Protein AF-A0A9E3RJM8-F1 (afdb_monomer_lite)

Foldseek 3Di:
DPPLLVLLVVLVVLQVVLQQDAFFPPFDHVVNVDRRNVVLLCVLCCLVVPCVPPPCDPQDPVNVLSVLLSVLVVLSVVLSCDRNCPPVDPDPLPVCSLVSLVVSLVSLCVLVDDDPDDRRRGDPSSVSNSVSSNSSSVSSVVVSVVVVVVPPPPDDDPPDPPDDD

Radius of gyration: 19.95 Å; chains: 1; bounding box: 57×61×53 Å

Structure (mmCIF, N/CA/C/O backbone):
data_AF-A0A9E3RJM8-F1
#
_entry.id   AF-A0A9E3RJM8-F1
#
loop_
_atom_site.group_PDB
_atom_site.id
_atom_site.type_symbol
_atom_site.label_atom_id
_atom_site.label_alt_id
_atom_site.label_comp_id
_atom_site.label_asym_id
_atom_site.label_entity_id
_atom_site.label_seq_id
_atom_site.pdbx_PDB_ins_code
_atom_site.Cartn_x
_atom_site.Cartn_y
_atom_site.Cartn_z
_atom_site.occupancy
_atom_site.B_iso_or_equiv
_atom_site.auth_seq_id
_atom_site.auth_comp_id
_atom_site.auth_asym_id
_atom_site.auth_atom_id
_atom_site.pdbx_PDB_model_num
ATOM 1 N N . MET A 1 1 ? -18.378 -9.147 13.666 1.00 60.81 1 MET A N 1
ATOM 2 C CA . MET A 1 1 ? -17.112 -8.434 13.372 1.00 60.81 1 MET A CA 1
ATOM 3 C C . MET A 1 1 ? -17.361 -6.932 13.484 1.00 60.81 1 MET A C 1
ATOM 5 O O . MET A 1 1 ? -18.395 -6.486 13.002 1.00 60.81 1 MET A O 1
ATOM 9 N N . ASP A 1 2 ? -16.496 -6.157 14.150 1.00 78.38 2 ASP A N 1
ATOM 10 C CA . ASP A 1 2 ? -16.701 -4.703 14.306 1.00 78.38 2 ASP A CA 1
ATOM 11 C C . ASP A 1 2 ? -16.855 -4.008 12.942 1.00 78.38 2 ASP A C 1
ATOM 13 O O . ASP A 1 2 ? -16.098 -4.295 12.015 1.00 78.38 2 ASP A O 1
ATOM 17 N N . ARG A 1 3 ? -17.760 -3.022 12.832 1.00 81.56 3 ARG A N 1
ATOM 18 C CA . ARG A 1 3 ? -18.017 -2.262 11.583 1.00 81.56 3 ARG A CA 1
ATOM 19 C C . ARG A 1 3 ? -16.771 -1.586 10.965 1.00 81.56 3 ARG A C 1
ATOM 21 O O . ARG A 1 3 ? -16.822 -1.164 9.817 1.00 81.56 3 ARG A O 1
ATOM 28 N N . VAL A 1 4 ? -15.671 -1.453 11.715 1.00 78.38 4 VAL A N 1
ATOM 29 C CA . VAL A 1 4 ? -14.374 -0.916 11.239 1.00 78.38 4 VAL A CA 1
ATOM 30 C C . VAL A 1 4 ? -13.406 -2.020 10.804 1.00 78.38 4 VAL A C 1
ATOM 32 O O . VAL A 1 4 ? -12.607 -1.801 9.901 1.00 78.38 4 VAL A O 1
ATOM 35 N N . LYS A 1 5 ? -1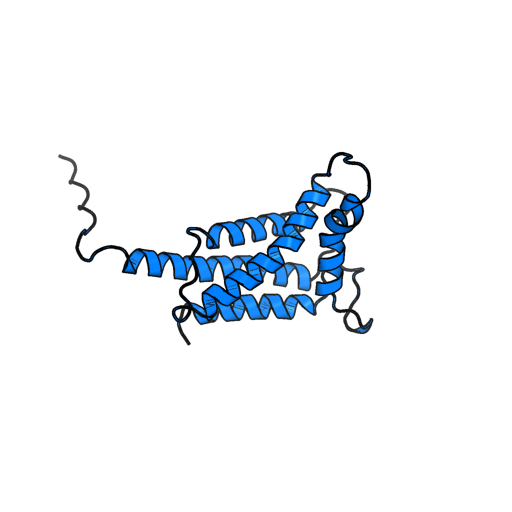3.517 -3.224 11.373 1.00 87.31 5 LYS A N 1
ATOM 36 C CA . LYS A 1 5 ? -12.675 -4.367 11.000 1.00 87.31 5 LYS A CA 1
ATOM 37 C C . LYS A 1 5 ? -13.060 -4.936 9.644 1.00 87.31 5 LYS A C 1
ATOM 39 O O . LYS A 1 5 ? -12.186 -5.376 8.918 1.00 87.31 5 LYS A O 1
ATOM 44 N N . LEU A 1 6 ? -14.343 -4.881 9.282 1.00 91.75 6 LEU A N 1
ATOM 45 C CA . LEU A 1 6 ? -14.813 -5.332 7.971 1.00 91.75 6 LEU A CA 1
ATOM 46 C C . LEU A 1 6 ? -14.142 -4.596 6.794 1.00 91.75 6 LEU A C 1
ATOM 48 O O . LEU A 1 6 ? -13.562 -5.279 5.956 1.00 91.75 6 LEU A O 1
ATOM 52 N N . PRO A 1 7 ? -14.133 -3.248 6.720 1.00 93.12 7 PRO A N 1
ATOM 53 C CA . PRO A 1 7 ? -13.442 -2.556 5.634 1.00 93.12 7 PRO A CA 1
ATOM 54 C C . PRO A 1 7 ? -11.918 -2.723 5.690 1.00 93.12 7 PRO A C 1
ATOM 56 O O . PRO A 1 7 ? -11.303 -2.815 4.637 1.00 93.12 7 PRO A O 1
ATOM 59 N N . ALA A 1 8 ? -11.306 -2.811 6.879 1.00 94.31 8 ALA A N 1
ATOM 60 C CA . ALA A 1 8 ? -9.869 -3.079 6.997 1.00 94.31 8 ALA A CA 1
ATOM 61 C C . ALA A 1 8 ? -9.501 -4.487 6.494 1.00 94.31 8 ALA A C 1
ATOM 63 O O . ALA A 1 8 ? -8.532 -4.648 5.761 1.00 94.31 8 ALA A O 1
ATOM 64 N N . ALA A 1 9 ? -10.303 -5.499 6.839 1.00 95.44 9 ALA A N 1
ATOM 65 C CA . ALA A 1 9 ? -10.130 -6.866 6.359 1.00 95.44 9 ALA A CA 1
ATOM 66 C C . ALA A 1 9 ? -10.361 -6.958 4.847 1.00 95.44 9 ALA A C 1
ATOM 68 O O . ALA A 1 9 ? -9.588 -7.611 4.158 1.00 95.44 9 ALA A O 1
ATOM 69 N N . GLY A 1 10 ? -11.376 -6.263 4.322 1.00 96.50 10 GLY A N 1
ATOM 70 C CA . GLY A 1 10 ? -11.610 -6.166 2.881 1.00 96.50 10 GLY A CA 1
ATOM 71 C C . GLY A 1 10 ? -10.449 -5.493 2.147 1.00 96.50 10 GLY A C 1
ATOM 72 O O . GLY A 1 10 ? -9.990 -6.010 1.136 1.00 96.50 10 GLY A O 1
ATOM 73 N N . ALA A 1 11 ? -9.919 -4.390 2.683 1.00 97.19 11 ALA A N 1
ATOM 74 C CA . ALA A 1 11 ? -8.738 -3.726 2.135 1.00 97.19 11 ALA A CA 1
ATOM 75 C C . ALA A 1 11 ? -7.515 -4.655 2.131 1.00 97.19 11 ALA A C 1
ATOM 77 O O . ALA A 1 11 ? -6.852 -4.780 1.107 1.00 97.19 11 ALA A O 1
ATOM 78 N N . LEU A 1 12 ? -7.256 -5.359 3.238 1.00 97.38 12 LEU A N 1
ATOM 79 C CA . LEU A 1 12 ? -6.169 -6.334 3.317 1.00 97.38 12 LEU A CA 1
ATOM 80 C C . LEU A 1 12 ? -6.372 -7.495 2.334 1.00 97.38 12 LEU A C 1
ATOM 82 O O . LEU A 1 12 ? -5.424 -7.903 1.679 1.00 97.38 12 LEU A O 1
ATOM 86 N N . ALA A 1 13 ? -7.592 -8.014 2.199 1.00 97.12 13 ALA A N 1
ATOM 87 C CA . ALA A 1 13 ? -7.888 -9.080 1.249 1.00 97.12 13 ALA A CA 1
ATOM 88 C C . ALA A 1 13 ? -7.625 -8.630 -0.193 1.00 97.12 13 ALA A C 1
ATOM 90 O O . ALA A 1 13 ? -6.972 -9.349 -0.940 1.00 97.12 13 ALA A O 1
ATOM 91 N N . LEU A 1 14 ? -8.060 -7.422 -0.567 1.00 97.25 14 LEU A N 1
ATOM 92 C CA . LEU A 1 14 ? -7.762 -6.847 -1.880 1.00 97.25 14 LEU A CA 1
ATOM 93 C C . LEU A 1 14 ? -6.262 -6.663 -2.098 1.00 97.25 14 LEU A C 1
ATOM 95 O O . LEU A 1 14 ? -5.769 -7.006 -3.168 1.00 97.25 14 LEU A O 1
ATOM 99 N N . PHE A 1 15 ? -5.543 -6.175 -1.083 1.00 97.00 15 PHE A N 1
ATOM 100 C CA . PHE A 1 15 ? -4.088 -6.077 -1.122 1.00 97.00 15 PHE A CA 1
ATOM 101 C C . PHE A 1 15 ? -3.462 -7.446 -1.394 1.00 97.00 15 PHE A C 1
ATOM 103 O O . PHE A 1 15 ? -2.700 -7.576 -2.339 1.00 97.00 15 PHE A O 1
ATOM 110 N N . LEU A 1 16 ? -3.825 -8.480 -0.631 1.00 96.50 16 LEU A N 1
ATOM 111 C CA . LEU A 1 16 ? -3.274 -9.826 -0.800 1.00 96.50 16 LEU A CA 1
ATOM 112 C C . LEU A 1 16 ? -3.622 -10.431 -2.162 1.00 96.50 16 LEU A C 1
ATOM 114 O O . LEU A 1 16 ? -2.743 -10.982 -2.808 1.00 96.50 16 LEU A O 1
ATOM 118 N N . VAL A 1 17 ? -4.867 -10.298 -2.630 1.00 96.62 17 VAL A N 1
ATOM 119 C CA . VAL A 1 17 ? -5.282 -10.784 -3.959 1.00 96.62 17 VAL A CA 1
ATOM 120 C C . VAL A 1 17 ? -4.489 -10.093 -5.065 1.00 96.62 17 VAL A C 1
ATOM 122 O O . VAL A 1 17 ? -4.077 -10.743 -6.022 1.00 96.62 17 VAL A O 1
ATOM 125 N N . ALA A 1 18 ? -4.224 -8.796 -4.926 1.00 95.81 18 ALA A N 1
ATOM 126 C CA . ALA A 1 18 ? -3.488 -8.039 -5.926 1.00 95.81 18 ALA A CA 1
ATOM 127 C C . ALA A 1 18 ? -2.063 -8.565 -6.165 1.00 95.81 18 ALA A C 1
ATOM 129 O O . ALA A 1 18 ? -1.568 -8.463 -7.282 1.00 95.81 18 ALA A O 1
ATOM 130 N N . TRP A 1 19 ? -1.431 -9.186 -5.162 1.00 94.38 19 TRP A N 1
ATOM 131 C CA . TRP A 1 19 ? -0.096 -9.784 -5.301 1.00 94.38 19 TRP A CA 1
ATOM 132 C C . TRP A 1 19 ? -0.049 -10.987 -6.248 1.00 94.38 19 TRP A C 1
ATOM 134 O O . TRP A 1 19 ? 1.023 -11.331 -6.744 1.00 94.38 19 TRP A O 1
ATOM 144 N N . PHE A 1 20 ? -1.196 -11.614 -6.498 1.00 94.25 20 PHE A N 1
ATOM 145 C CA . PHE A 1 20 ? -1.342 -12.769 -7.383 1.00 94.25 20 PHE A CA 1
ATOM 146 C C . PHE A 1 20 ? -1.737 -12.376 -8.810 1.00 94.25 20 PHE A C 1
ATOM 148 O O . PHE A 1 20 ? -1.764 -13.228 -9.695 1.00 94.25 20 PHE A O 1
ATOM 155 N N . LEU A 1 21 ? -2.065 -11.106 -9.046 1.00 92.56 21 LEU A N 1
ATOM 156 C CA . LEU A 1 21 ? -2.527 -10.621 -10.340 1.00 92.56 21 LEU A CA 1
ATOM 157 C C . LEU A 1 21 ? -1.400 -9.892 -11.082 1.00 92.56 21 LEU A C 1
ATOM 159 O O . LEU A 1 21 ? -0.589 -9.224 -10.439 1.00 92.56 21 LEU A O 1
ATOM 163 N N . PRO A 1 22 ? -1.371 -9.951 -12.426 1.00 90.12 22 PRO A N 1
ATOM 164 C CA . PRO A 1 22 ? -0.426 -9.174 -13.217 1.00 90.12 22 PRO A CA 1
ATOM 165 C C . PRO A 1 22 ? -0.527 -7.684 -12.886 1.00 90.12 22 PRO A C 1
ATOM 167 O O . PRO A 1 22 ? -1.630 -7.132 -12.774 1.00 90.12 22 PRO A O 1
ATOM 170 N N . VAL A 1 23 ? 0.631 -7.047 -12.723 1.00 89.00 23 VAL A N 1
ATOM 171 C CA . VAL A 1 23 ? 0.759 -5.622 -12.384 1.00 89.00 23 VAL A CA 1
ATOM 172 C C . VAL A 1 23 ? 1.007 -4.787 -13.639 1.00 89.00 23 VAL A C 1
ATOM 174 O O . VAL A 1 23 ? 0.436 -3.709 -13.771 1.00 89.00 23 VAL A O 1
ATOM 177 N N . GLU A 1 24 ? 1.773 -5.326 -14.584 1.00 87.12 24 GLU A N 1
ATOM 178 C CA . GLU A 1 24 ? 2.073 -4.746 -15.896 1.00 87.12 24 GLU A CA 1
ATOM 179 C C . GLU A 1 24 ? 1.842 -5.815 -16.976 1.00 87.12 24 GLU A C 1
ATOM 181 O O . GLU A 1 24 ? 1.786 -7.006 -16.664 1.00 87.12 24 GLU A O 1
ATOM 186 N N . ALA A 1 25 ? 1.656 -5.413 -18.232 1.00 83.69 25 ALA A N 1
ATOM 187 C CA . ALA A 1 25 ? 1.343 -6.334 -19.328 1.00 83.69 25 ALA A CA 1
ATOM 188 C C . ALA A 1 25 ? 2.437 -7.357 -19.618 1.00 83.69 25 ALA A C 1
ATOM 190 O O . ALA A 1 25 ? 2.126 -8.520 -19.854 1.00 83.69 25 ALA A O 1
ATOM 191 N N . ASP A 1 26 ? 3.691 -6.917 -19.539 1.00 79.75 26 ASP A N 1
ATOM 192 C CA . ASP A 1 26 ? 4.871 -7.749 -19.773 1.00 79.75 26 ASP A CA 1
ATOM 193 C C . ASP A 1 26 ? 5.441 -8.323 -18.461 1.00 79.75 26 ASP A C 1
ATOM 195 O O . ASP A 1 26 ? 6.542 -8.875 -18.435 1.00 79.75 26 ASP A O 1
ATOM 199 N N . ALA A 1 27 ? 4.719 -8.172 -17.342 1.00 78.19 27 ALA A N 1
ATOM 200 C CA . ALA A 1 27 ? 5.137 -8.728 -16.060 1.00 78.19 27 ALA A CA 1
ATOM 201 C C . ALA A 1 27 ? 4.978 -10.251 -16.036 1.00 78.19 27 ALA A C 1
ATOM 203 O O . ALA A 1 27 ? 4.094 -10.815 -16.684 1.00 78.19 27 ALA A O 1
ATOM 204 N N . SER A 1 28 ? 5.794 -10.908 -15.206 1.00 80.12 28 SER A N 1
ATOM 205 C CA . SER A 1 28 ? 5.621 -12.337 -14.962 1.00 80.12 28 SER A CA 1
ATOM 206 C C . SER A 1 28 ? 4.252 -12.622 -14.354 1.00 80.12 28 SER A C 1
ATOM 208 O O . SER A 1 28 ? 3.667 -11.824 -13.613 1.00 80.12 28 SER A O 1
ATOM 210 N N . THR A 1 29 ? 3.740 -13.792 -14.690 1.00 83.19 29 THR A N 1
ATOM 211 C CA . THR A 1 29 ? 2.457 -14.309 -14.244 1.00 83.19 29 THR A CA 1
ATOM 212 C C . THR A 1 29 ? 2.666 -15.483 -13.293 1.00 83.19 29 THR A C 1
ATOM 214 O O . THR A 1 29 ? 3.739 -16.082 -13.231 1.00 83.19 29 THR A O 1
ATOM 217 N N . LEU A 1 30 ? 1.607 -15.877 -12.580 1.00 79.69 30 LEU A N 1
ATOM 218 C CA . LEU A 1 30 ? 1.642 -17.090 -11.755 1.00 79.69 30 LEU A CA 1
ATOM 219 C C . LEU A 1 30 ? 1.971 -18.354 -12.560 1.00 79.69 30 LEU A C 1
ATOM 221 O O . LEU A 1 30 ? 2.585 -19.271 -12.018 1.00 79.69 30 LEU A O 1
ATOM 225 N N . SER A 1 31 ? 1.586 -18.406 -13.840 1.00 82.44 31 SER A N 1
ATOM 226 C CA . SER A 1 31 ? 1.932 -19.516 -14.737 1.00 82.44 31 SER A CA 1
ATOM 227 C C . SER A 1 31 ? 3.432 -19.638 -14.994 1.00 82.44 31 SER A C 1
ATOM 229 O O . SER A 1 31 ? 3.894 -20.736 -15.285 1.00 82.44 31 SER A O 1
ATOM 231 N N . ASP A 1 32 ? 4.195 -18.560 -14.805 1.00 83.81 32 ASP A N 1
ATOM 232 C CA . ASP A 1 32 ? 5.654 -18.556 -14.946 1.00 83.81 32 ASP A CA 1
ATOM 233 C C . ASP A 1 32 ? 6.364 -19.027 -13.661 1.00 83.81 32 ASP A C 1
ATOM 235 O O . ASP A 1 32 ? 7.590 -19.009 -13.574 1.00 83.81 32 ASP A O 1
ATOM 239 N N . GLY A 1 33 ? 5.606 -19.431 -12.631 1.00 85.88 33 GLY A N 1
ATOM 240 C CA . GLY A 1 33 ? 6.137 -19.847 -11.328 1.00 85.88 33 GLY A CA 1
ATOM 241 C C . GLY A 1 33 ? 6.605 -18.684 -10.447 1.00 85.88 33 GLY A C 1
ATOM 242 O O . GLY A 1 33 ? 7.230 -18.911 -9.410 1.00 85.88 33 GLY A O 1
ATOM 243 N N . VAL A 1 34 ? 6.299 -17.443 -10.833 1.00 87.62 34 VAL A N 1
ATOM 244 C CA . VAL A 1 34 ? 6.693 -16.223 -10.120 1.00 87.62 34 VAL A CA 1
ATOM 245 C C . VAL A 1 34 ? 5.457 -15.547 -9.528 1.00 87.62 34 VAL A C 1
ATOM 247 O O . VAL A 1 34 ? 4.393 -15.516 -10.139 1.00 87.62 34 VAL A O 1
ATOM 250 N N . LEU A 1 35 ? 5.584 -14.994 -8.318 1.00 90.25 35 LEU A N 1
ATOM 251 C CA . LEU A 1 35 ? 4.534 -14.181 -7.704 1.00 90.25 35 LEU A CA 1
ATOM 252 C C . LEU A 1 35 ? 4.618 -12.740 -8.256 1.00 90.25 35 LEU A C 1
ATOM 254 O O . LEU A 1 35 ? 5.586 -12.046 -7.927 1.00 90.25 35 LEU A O 1
ATOM 258 N N . PRO A 1 36 ? 3.631 -12.250 -9.035 1.00 90.75 36 PRO A N 1
ATOM 259 C CA . PRO A 1 36 ? 3.736 -10.954 -9.716 1.00 90.75 36 PRO A CA 1
ATOM 260 C C . PRO A 1 36 ? 3.989 -9.779 -8.761 1.00 90.75 36 PRO A C 1
ATOM 262 O O . PRO A 1 36 ? 4.847 -8.932 -9.011 1.00 90.75 36 PRO A O 1
ATOM 265 N N . GLY A 1 37 ? 3.302 -9.757 -7.613 1.00 88.62 37 GLY A N 1
ATOM 266 C CA . GLY A 1 37 ? 3.496 -8.727 -6.590 1.00 88.62 37 GLY A CA 1
ATOM 267 C C . GLY A 1 37 ? 4.903 -8.730 -5.983 1.00 88.62 37 GLY A C 1
ATOM 268 O O . GLY A 1 37 ? 5.442 -7.668 -5.680 1.00 88.62 37 GLY A O 1
ATOM 269 N N . TRP A 1 38 ? 5.532 -9.905 -5.861 1.00 90.81 38 TRP A N 1
ATOM 270 C CA . TRP A 1 38 ? 6.911 -10.008 -5.380 1.00 90.81 38 TRP A CA 1
ATOM 271 C C . TRP A 1 38 ? 7.896 -9.434 -6.392 1.00 90.81 38 TRP A C 1
ATOM 273 O O . TRP A 1 38 ? 8.765 -8.650 -6.016 1.00 90.81 38 TRP A O 1
ATOM 283 N N . GLN A 1 39 ? 7.733 -9.765 -7.676 1.00 90.00 39 GLN A N 1
ATOM 284 C CA . GLN A 1 39 ? 8.561 -9.191 -8.733 1.00 90.00 39 GLN A CA 1
ATOM 285 C C . GLN A 1 39 ? 8.429 -7.662 -8.760 1.00 90.00 39 GLN A C 1
ATOM 287 O O . GLN A 1 39 ? 9.441 -6.965 -8.748 1.00 90.00 39 GLN A O 1
ATOM 292 N N . ALA A 1 40 ? 7.199 -7.142 -8.717 1.00 87.56 40 ALA A N 1
ATOM 293 C CA . ALA A 1 40 ? 6.943 -5.704 -8.684 1.00 87.56 40 ALA A CA 1
ATOM 294 C C . ALA A 1 40 ? 7.593 -5.023 -7.464 1.00 87.56 40 ALA A C 1
ATOM 296 O O . ALA A 1 40 ? 8.187 -3.953 -7.598 1.00 87.56 40 ALA A O 1
ATOM 297 N N . LEU A 1 41 ? 7.550 -5.656 -6.283 1.00 89.69 41 LEU A N 1
ATOM 298 C CA . LEU A 1 41 ? 8.244 -5.153 -5.096 1.00 89.69 41 LEU A CA 1
ATOM 299 C C . LEU A 1 41 ? 9.766 -5.112 -5.298 1.00 89.69 41 LEU A C 1
ATOM 301 O O . LEU A 1 41 ? 10.387 -4.109 -4.953 1.00 89.69 41 LEU A O 1
ATOM 305 N N . MET A 1 42 ? 10.370 -6.170 -5.846 1.00 88.19 42 MET A N 1
ATOM 306 C CA . MET A 1 42 ? 11.816 -6.208 -6.099 1.00 88.19 42 MET A CA 1
ATOM 307 C C . MET A 1 42 ? 12.242 -5.136 -7.106 1.00 88.19 42 MET A C 1
ATOM 309 O O . MET A 1 42 ? 13.239 -4.456 -6.883 1.00 88.19 42 MET A O 1
ATOM 313 N N . VAL A 1 43 ? 11.456 -4.921 -8.165 1.00 86.00 43 VAL A N 1
ATOM 314 C CA . VAL A 1 43 ? 11.680 -3.829 -9.127 1.00 86.00 43 VAL A CA 1
ATOM 315 C C . VAL A 1 43 ? 11.613 -2.470 -8.426 1.00 86.00 43 VAL A C 1
ATOM 317 O O . VAL A 1 43 ? 12.511 -1.647 -8.593 1.00 86.00 43 VAL A O 1
ATOM 320 N N . ALA A 1 44 ? 10.601 -2.249 -7.584 1.00 86.38 44 ALA A N 1
ATOM 321 C CA . ALA A 1 44 ? 10.445 -1.003 -6.837 1.00 86.38 44 ALA A CA 1
ATOM 322 C C . ALA A 1 44 ? 11.559 -0.772 -5.793 1.00 86.38 44 ALA A C 1
ATOM 324 O O . ALA A 1 44 ? 11.910 0.373 -5.509 1.00 86.38 44 ALA A O 1
ATOM 325 N N . LEU A 1 45 ? 12.132 -1.844 -5.234 1.00 86.50 45 LEU A N 1
ATOM 326 C CA . LEU A 1 45 ? 13.291 -1.800 -4.332 1.00 86.50 45 LEU A CA 1
ATOM 327 C C . LEU A 1 45 ? 14.629 -1.655 -5.062 1.00 86.50 45 LEU A C 1
ATOM 329 O O . LEU A 1 45 ? 15.610 -1.256 -4.431 1.00 86.50 45 LEU A O 1
ATOM 333 N N . GLY A 1 46 ? 14.669 -1.941 -6.366 1.00 84.19 46 GLY A N 1
ATOM 334 C CA . GLY A 1 46 ? 15.856 -1.871 -7.217 1.00 84.19 46 GLY A CA 1
ATOM 335 C C . GLY A 1 46 ? 16.726 -0.644 -6.939 1.00 84.19 46 GLY A C 1
ATOM 336 O O . GLY A 1 46 ? 17.884 -0.830 -6.563 1.00 84.19 46 GLY A O 1
ATOM 337 N N . PRO A 1 47 ? 16.177 0.587 -6.964 1.00 81.06 47 PRO A N 1
ATOM 338 C CA . PRO A 1 47 ? 16.953 1.795 -6.704 1.00 81.06 47 PRO A CA 1
ATOM 339 C C . PRO A 1 47 ? 17.667 1.793 -5.352 1.00 81.06 47 PRO A C 1
ATOM 341 O O . PRO A 1 47 ? 18.833 2.161 -5.286 1.00 81.06 47 PRO A O 1
ATOM 344 N N . VAL A 1 48 ? 17.005 1.326 -4.290 1.00 78.06 48 VAL A N 1
ATOM 345 C CA . VAL A 1 48 ? 17.573 1.277 -2.932 1.00 78.06 48 VAL A CA 1
ATOM 346 C C . VAL A 1 48 ? 18.673 0.223 -2.840 1.00 78.06 48 VAL A C 1
ATOM 348 O O . VAL A 1 48 ? 19.709 0.455 -2.227 1.00 78.06 48 VAL A O 1
ATOM 351 N N . THR A 1 49 ? 18.454 -0.941 -3.449 1.00 76.94 49 THR A N 1
ATOM 352 C CA . THR A 1 49 ? 19.397 -2.067 -3.368 1.00 76.94 49 THR A CA 1
ATOM 353 C C . THR A 1 49 ? 20.610 -1.920 -4.287 1.00 76.94 49 THR A C 1
ATOM 355 O O . THR A 1 49 ? 21.676 -2.430 -3.959 1.00 76.94 49 THR A O 1
ATOM 358 N N . GLN A 1 50 ? 20.466 -1.217 -5.415 1.00 70.44 50 GLN A N 1
ATOM 359 C CA . GLN A 1 50 ? 21.505 -1.078 -6.439 1.00 70.44 50 GLN A CA 1
ATOM 360 C C . GLN A 1 50 ? 22.347 0.197 -6.264 1.00 70.44 50 GLN A C 1
ATOM 362 O O . GLN A 1 50 ? 23.553 0.142 -6.483 1.00 70.44 50 GLN A O 1
ATOM 367 N N . HIS A 1 51 ? 21.765 1.314 -5.801 1.00 59.31 51 HIS A N 1
ATOM 368 C CA . HIS A 1 51 ? 22.507 2.569 -5.576 1.00 59.31 51 HIS A CA 1
ATOM 369 C C . HIS A 1 51 ? 23.201 2.645 -4.211 1.00 59.31 51 HIS A C 1
ATOM 371 O O . HIS A 1 51 ? 24.016 3.531 -3.993 1.00 59.31 51 HIS A O 1
ATOM 377 N N . ALA A 1 52 ? 22.949 1.708 -3.290 1.00 52.94 52 ALA A N 1
ATOM 378 C CA . ALA A 1 52 ? 23.672 1.659 -2.014 1.00 52.94 52 ALA A CA 1
ATOM 379 C C . ALA A 1 52 ? 25.186 1.376 -2.170 1.00 52.94 52 ALA A C 1
ATOM 381 O O . ALA A 1 52 ? 25.925 1.490 -1.194 1.00 52.94 52 ALA A O 1
ATOM 382 N N . PHE A 1 53 ? 25.644 1.014 -3.376 1.00 49.97 53 PHE A N 1
ATOM 383 C CA . PHE A 1 53 ? 27.022 0.598 -3.660 1.00 49.97 53 PHE A CA 1
ATOM 384 C C . PHE A 1 53 ? 27.711 1.377 -4.791 1.00 49.97 53 PHE A C 1
ATOM 386 O O . PHE A 1 53 ? 28.891 1.142 -5.040 1.00 49.97 53 PHE A O 1
ATOM 393 N N . ALA A 1 54 ? 27.010 2.294 -5.460 1.00 49.53 54 ALA A N 1
ATOM 394 C CA . ALA A 1 54 ? 27.570 3.156 -6.497 1.00 49.53 54 ALA A CA 1
ATOM 395 C C . ALA A 1 54 ? 27.504 4.611 -6.019 1.00 49.53 54 ALA A C 1
ATOM 397 O O . ALA A 1 54 ? 26.617 4.964 -5.247 1.00 49.53 54 ALA A O 1
ATOM 398 N N . GLU A 1 55 ? 28.492 5.412 -6.406 1.00 54.31 55 GLU A N 1
ATOM 399 C CA . GLU A 1 55 ? 28.702 6.800 -5.985 1.00 54.31 55 GLU A CA 1
ATOM 400 C C . GLU A 1 55 ? 27.398 7.624 -5.979 1.00 54.31 55 GLU A C 1
ATOM 402 O O . GLU A 1 55 ? 26.502 7.359 -6.774 1.00 54.31 55 GLU A O 1
ATOM 407 N N . LEU A 1 56 ? 27.290 8.591 -5.053 1.00 55.62 56 LEU A N 1
ATOM 408 C CA . LEU A 1 56 ? 26.132 9.461 -4.748 1.00 55.62 56 LEU A CA 1
ATOM 409 C C . LEU A 1 56 ? 25.691 10.377 -5.918 1.00 55.62 56 LEU A C 1
ATOM 411 O O . LEU A 1 56 ? 25.413 11.562 -5.725 1.00 55.62 56 LEU A O 1
ATOM 415 N N . ASP A 1 57 ? 25.620 9.848 -7.133 1.00 58.31 57 ASP A N 1
ATOM 416 C CA . ASP A 1 57 ? 24.953 10.484 -8.251 1.00 58.31 57 ASP A CA 1
ATOM 417 C C . ASP A 1 57 ? 23.472 10.692 -7.910 1.00 58.31 57 ASP A C 1
ATOM 419 O O . ASP A 1 57 ? 22.824 9.912 -7.207 1.00 58.31 57 ASP A O 1
ATOM 423 N N . LEU A 1 58 ? 22.961 11.839 -8.346 1.00 66.00 58 LEU A N 1
ATOM 424 C CA . LEU A 1 58 ? 21.670 12.393 -7.951 1.00 66.00 58 LEU A CA 1
ATOM 425 C C . LEU A 1 58 ? 20.528 11.387 -8.180 1.00 66.00 58 LEU A C 1
ATOM 427 O O . LEU A 1 58 ? 20.167 11.113 -9.323 1.00 66.00 58 LEU A O 1
ATOM 431 N N . ILE A 1 59 ? 19.910 10.908 -7.090 1.00 73.00 59 ILE A N 1
ATOM 432 C CA . ILE A 1 59 ? 18.698 10.070 -7.128 1.00 73.00 59 ILE A CA 1
ATOM 433 C C . ILE A 1 59 ? 17.645 10.760 -7.998 1.00 73.00 59 ILE A C 1
ATOM 435 O O . ILE A 1 59 ? 17.211 11.881 -7.709 1.00 73.00 59 ILE A O 1
ATOM 439 N N . THR A 1 60 ? 17.193 10.084 -9.050 1.00 83.56 60 THR A N 1
ATOM 440 C CA . THR A 1 60 ? 16.153 10.630 -9.918 1.00 83.56 60 THR A CA 1
ATOM 441 C C . THR A 1 60 ? 14.796 10.635 -9.209 1.00 83.56 60 THR A C 1
ATOM 443 O O . THR A 1 60 ? 14.499 9.802 -8.349 1.00 83.56 60 THR A O 1
ATOM 446 N N . ILE A 1 61 ? 13.896 11.542 -9.610 1.00 82.50 61 ILE A N 1
ATOM 447 C CA . ILE A 1 61 ? 12.520 11.581 -9.074 1.00 82.50 61 ILE A CA 1
ATOM 448 C C . ILE A 1 61 ? 11.829 10.219 -9.255 1.00 82.50 61 ILE A C 1
ATOM 450 O O . ILE A 1 61 ? 11.111 9.766 -8.368 1.00 82.50 61 ILE A O 1
ATOM 454 N N . ARG A 1 62 ? 12.071 9.530 -10.377 1.00 82.88 62 ARG A N 1
ATOM 455 C CA . ARG A 1 62 ? 11.495 8.208 -10.658 1.00 82.88 62 ARG A CA 1
ATOM 456 C C . ARG A 1 62 ? 11.925 7.168 -9.620 1.00 82.88 62 ARG A C 1
ATOM 458 O O . ARG A 1 62 ? 11.087 6.414 -9.136 1.00 82.88 62 ARG A O 1
ATOM 465 N N . GLU A 1 63 ? 13.204 7.142 -9.266 1.00 83.50 63 GLU A N 1
ATOM 466 C CA . GLU A 1 63 ? 13.768 6.211 -8.283 1.00 83.50 63 GLU A CA 1
ATOM 467 C C . GLU A 1 63 ? 13.246 6.464 -6.877 1.00 83.50 63 GLU A C 1
ATOM 469 O O . GLU A 1 63 ? 12.860 5.519 -6.187 1.00 83.50 63 GLU A O 1
ATOM 474 N N . LEU A 1 64 ? 13.141 7.736 -6.488 1.00 85.38 64 LEU A N 1
ATOM 475 C CA . LEU A 1 64 ? 12.516 8.119 -5.228 1.00 85.38 64 LEU A CA 1
ATOM 476 C C . LEU A 1 64 ? 11.069 7.611 -5.154 1.00 85.38 64 LEU A C 1
ATOM 478 O O . LEU A 1 64 ? 10.663 7.021 -4.154 1.00 85.38 64 LEU A O 1
ATOM 482 N N . LEU A 1 65 ? 10.292 7.794 -6.224 1.00 86.69 65 LEU A N 1
ATOM 483 C CA . LEU A 1 65 ? 8.901 7.343 -6.285 1.00 86.69 65 LEU A CA 1
ATOM 484 C C . LEU A 1 65 ? 8.771 5.814 -6.245 1.00 86.69 65 LEU A C 1
ATOM 486 O O . LEU A 1 65 ? 7.850 5.302 -5.607 1.00 86.69 65 LEU A O 1
ATOM 490 N N . MET A 1 66 ? 9.694 5.081 -6.875 1.00 85.88 66 MET A N 1
ATOM 491 C CA . MET A 1 66 ? 9.756 3.617 -6.785 1.00 85.88 66 MET A CA 1
ATOM 492 C C . MET A 1 66 ? 10.073 3.155 -5.356 1.00 85.88 66 MET A C 1
ATOM 494 O O . MET A 1 66 ? 9.349 2.324 -4.809 1.00 85.88 66 MET A O 1
ATOM 498 N N . ALA A 1 67 ? 11.061 3.765 -4.697 1.00 87.25 67 ALA A N 1
ATOM 499 C CA . ALA A 1 67 ? 11.399 3.454 -3.309 1.00 87.25 67 ALA A CA 1
ATOM 500 C C . ALA A 1 67 ? 10.233 3.752 -2.346 1.00 87.25 67 ALA A C 1
ATOM 502 O O . ALA A 1 67 ? 9.913 2.944 -1.471 1.00 87.25 67 ALA A O 1
ATOM 503 N N . MET A 1 68 ? 9.543 4.884 -2.533 1.00 89.81 68 MET A N 1
ATOM 504 C CA . MET A 1 68 ? 8.342 5.224 -1.763 1.00 89.81 68 MET A CA 1
ATOM 505 C C . MET A 1 68 ? 7.197 4.229 -2.003 1.00 89.81 68 MET A C 1
ATOM 507 O O . MET A 1 68 ? 6.494 3.860 -1.059 1.00 89.81 68 MET A O 1
ATOM 511 N N . SER A 1 69 ? 7.022 3.764 -3.244 1.00 88.31 69 SER A N 1
ATOM 512 C CA . SER A 1 69 ? 6.059 2.714 -3.590 1.00 88.31 69 SER A CA 1
ATOM 513 C C . SER A 1 69 ? 6.387 1.398 -2.876 1.00 88.31 69 SER A C 1
ATOM 515 O O . SER A 1 69 ? 5.514 0.820 -2.223 1.00 88.31 69 SER A O 1
ATOM 517 N N . ALA A 1 70 ? 7.653 0.973 -2.862 1.00 90.25 70 ALA A N 1
ATOM 518 C CA . ALA A 1 70 ? 8.080 -0.206 -2.111 1.00 90.25 70 ALA A CA 1
ATOM 519 C C . ALA A 1 70 ? 7.782 -0.067 -0.607 1.00 90.25 70 ALA A C 1
ATOM 521 O O . ALA A 1 70 ? 7.140 -0.944 -0.018 1.00 90.25 70 ALA A O 1
ATOM 522 N N . LEU A 1 71 ? 8.161 1.070 -0.008 1.00 92.44 71 LEU A N 1
ATOM 523 C CA . LEU A 1 71 ? 7.930 1.375 1.407 1.00 92.44 71 LEU A CA 1
ATOM 524 C C . LEU A 1 71 ? 6.438 1.362 1.779 1.00 92.44 71 LEU A C 1
ATOM 526 O O . LEU A 1 71 ? 6.075 0.990 2.899 1.00 92.44 71 LEU A O 1
ATOM 530 N N . SER A 1 72 ? 5.553 1.706 0.839 1.00 93.81 72 SER A N 1
ATOM 531 C CA . SER A 1 72 ? 4.109 1.693 1.080 1.00 93.81 72 SER A CA 1
ATOM 532 C C . SER A 1 72 ? 3.577 0.309 1.483 1.00 93.81 72 SER A C 1
ATOM 534 O O . SER A 1 72 ? 2.663 0.231 2.304 1.00 93.81 72 SER A O 1
ATOM 536 N N . ASN A 1 73 ? 4.196 -0.790 1.033 1.00 94.31 73 ASN A N 1
ATOM 537 C CA . ASN A 1 73 ? 3.803 -2.148 1.434 1.00 94.31 73 ASN A CA 1
ATOM 538 C C . ASN A 1 73 ? 3.993 -2.390 2.940 1.00 94.31 73 ASN A C 1
ATOM 540 O O . ASN A 1 73 ? 3.120 -2.967 3.592 1.00 94.31 73 ASN A O 1
ATOM 544 N N . VAL A 1 74 ? 5.088 -1.886 3.520 1.00 92.94 74 VAL A N 1
ATOM 545 C CA . VAL A 1 74 ? 5.339 -1.959 4.971 1.00 92.94 74 VAL A CA 1
ATOM 546 C C . VAL A 1 74 ? 4.274 -1.169 5.727 1.00 92.94 74 VAL A C 1
ATOM 548 O O . VAL A 1 74 ? 3.736 -1.630 6.735 1.00 92.94 74 VAL A O 1
ATOM 551 N N . MET A 1 75 ? 3.912 0.003 5.206 1.00 93.31 75 MET A N 1
ATOM 552 C CA . MET A 1 75 ? 2.877 0.837 5.805 1.00 93.31 75 MET A CA 1
ATOM 553 C C . MET A 1 75 ? 1.490 0.185 5.748 1.00 93.31 75 MET A C 1
ATOM 555 O O . MET A 1 75 ? 0.739 0.282 6.720 1.00 93.31 75 MET A O 1
ATOM 559 N N . MET A 1 76 ? 1.157 -0.517 4.659 1.00 95.62 76 MET A N 1
ATOM 560 C CA . MET A 1 76 ? -0.063 -1.323 4.569 1.00 95.62 76 MET A CA 1
ATOM 561 C C . MET A 1 76 ? -0.082 -2.418 5.639 1.00 95.62 76 MET A C 1
ATOM 563 O O . MET A 1 76 ? -1.070 -2.543 6.363 1.00 95.62 76 MET A O 1
ATOM 567 N N . ALA A 1 77 ? 1.008 -3.177 5.784 1.00 94.19 77 ALA A N 1
ATOM 568 C CA . ALA A 1 77 ? 1.105 -4.239 6.784 1.00 94.19 77 ALA A CA 1
ATOM 569 C C . ALA A 1 77 ? 0.935 -3.692 8.212 1.00 94.19 77 ALA A C 1
ATOM 571 O O . ALA A 1 77 ? 0.118 -4.202 8.982 1.00 94.19 77 ALA A O 1
ATOM 572 N N . TYR A 1 78 ? 1.632 -2.600 8.540 1.00 92.44 78 TYR A N 1
ATOM 573 C CA . TYR A 1 78 ? 1.502 -1.925 9.831 1.00 92.44 78 TYR A CA 1
ATOM 574 C C . TYR A 1 78 ? 0.061 -1.453 10.094 1.00 92.44 78 TYR A C 1
ATOM 576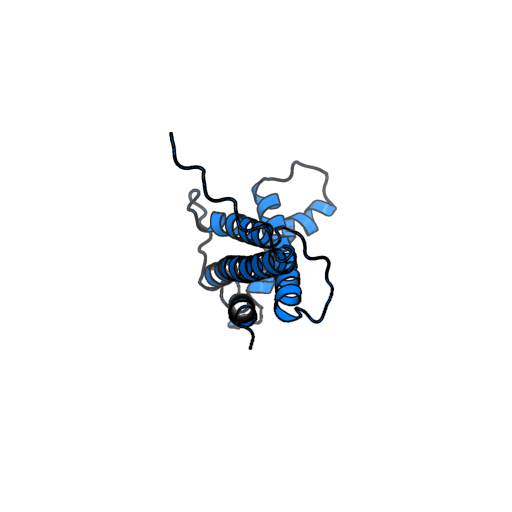 O O . TYR A 1 78 ? -0.501 -1.716 11.160 1.00 92.44 78 TYR A O 1
ATOM 584 N N . ALA A 1 79 ? -0.574 -0.811 9.109 1.00 92.12 79 ALA A N 1
ATOM 585 C CA . ALA A 1 79 ? -1.952 -0.345 9.220 1.00 92.12 79 ALA A CA 1
ATOM 586 C C . ALA A 1 79 ? -2.962 -1.491 9.380 1.00 92.12 79 ALA A C 1
ATOM 588 O O . ALA A 1 79 ? -3.895 -1.374 10.176 1.00 92.12 79 ALA A O 1
ATOM 589 N N . ALA A 1 80 ? -2.769 -2.599 8.662 1.00 92.88 80 ALA A N 1
ATOM 590 C CA . ALA A 1 80 ? -3.615 -3.780 8.761 1.00 92.88 80 ALA A CA 1
ATOM 591 C C . ALA A 1 80 ? -3.542 -4.405 10.160 1.00 92.88 80 ALA A C 1
ATOM 593 O O . ALA A 1 80 ? -4.583 -4.652 10.775 1.00 92.88 80 ALA A O 1
ATOM 594 N N . VAL A 1 81 ? -2.329 -4.595 10.696 1.00 91.25 81 VAL A N 1
ATOM 595 C CA . VAL A 1 81 ? -2.122 -5.103 12.062 1.00 91.25 81 VAL A CA 1
ATOM 596 C C . VAL A 1 81 ? -2.804 -4.188 13.073 1.00 91.25 81 VAL A C 1
ATOM 598 O O . VAL A 1 81 ? -3.592 -4.665 13.889 1.00 91.25 81 VAL A O 1
ATOM 601 N N . LEU A 1 82 ? -2.582 -2.875 12.979 1.00 88.81 82 LEU A N 1
ATOM 602 C CA . LEU A 1 82 ? -3.195 -1.899 13.877 1.00 88.81 82 LEU A CA 1
ATOM 603 C C . LEU A 1 82 ? -4.731 -1.960 13.828 1.00 88.81 82 LEU A C 1
ATOM 605 O O . LEU A 1 82 ? -5.382 -2.068 14.868 1.00 88.81 82 LEU A O 1
ATOM 609 N N . ALA A 1 83 ? -5.320 -1.919 12.630 1.00 89.25 83 ALA A N 1
ATOM 610 C CA . ALA A 1 83 ? -6.768 -1.864 12.449 1.00 89.25 83 ALA A CA 1
ATOM 611 C C . ALA A 1 83 ? -7.479 -3.162 12.874 1.00 89.25 83 ALA A C 1
ATOM 613 O O . ALA A 1 83 ? -8.594 -3.113 13.405 1.00 89.25 83 ALA A O 1
ATOM 614 N N . LEU A 1 84 ? -6.849 -4.322 12.656 1.00 89.50 84 LEU A N 1
ATOM 615 C CA . LEU A 1 84 ? -7.431 -5.630 12.965 1.00 89.50 84 LEU A CA 1
ATOM 616 C C . LEU A 1 84 ? -7.194 -6.061 14.418 1.00 89.50 84 LEU A C 1
ATOM 618 O O . LEU A 1 84 ? -8.106 -6.615 15.039 1.00 89.50 84 LEU A O 1
ATOM 622 N N . ALA A 1 85 ? -6.019 -5.770 14.984 1.00 86.75 85 ALA A N 1
ATOM 623 C CA . ALA A 1 85 ? -5.691 -6.097 16.373 1.00 86.75 85 ALA A CA 1
ATOM 624 C C . ALA A 1 85 ? -6.346 -5.142 17.388 1.00 86.75 85 ALA A C 1
ATOM 626 O O . ALA A 1 85 ? -6.379 -5.431 18.587 1.00 86.75 85 ALA A O 1
ATOM 627 N N . TRP A 1 86 ? -6.916 -4.021 16.940 1.00 77.50 86 TRP A N 1
ATOM 628 C CA . TRP A 1 86 ? -7.606 -3.077 17.815 1.00 77.50 86 TRP A CA 1
ATOM 629 C C . TRP A 1 86 ? -8.841 -3.688 18.520 1.00 77.50 86 TRP A C 1
ATOM 631 O O . TRP A 1 86 ? -9.627 -4.413 17.892 1.00 77.50 86 TRP A O 1
ATOM 641 N N . PRO A 1 87 ? -9.105 -3.372 19.807 1.00 75.25 87 PRO A N 1
ATOM 642 C CA . PRO A 1 87 ? -8.321 -2.540 20.734 1.00 75.25 87 PRO A CA 1
ATOM 643 C C . PRO A 1 87 ? -7.308 -3.334 21.573 1.00 75.25 87 PRO A C 1
ATOM 645 O O . PRO A 1 87 ? -6.772 -2.803 22.539 1.00 75.25 87 PRO A O 1
ATOM 648 N N . ARG A 1 88 ? -7.086 -4.619 21.271 1.00 75.00 88 ARG A N 1
ATOM 649 C CA . ARG A 1 88 ? -6.334 -5.530 22.147 1.00 75.00 88 ARG A CA 1
ATOM 650 C C . ARG A 1 88 ? -4.881 -5.098 22.348 1.00 75.00 88 ARG A C 1
ATOM 652 O O . ARG A 1 88 ? -4.315 -5.377 23.395 1.00 75.00 88 ARG A O 1
ATOM 659 N N . TRP A 1 89 ? -4.291 -4.437 21.356 1.00 69.38 89 TRP A N 1
ATOM 660 C CA . TRP A 1 89 ? -2.896 -4.012 21.385 1.00 69.38 89 TRP A CA 1
ATOM 661 C C . TRP A 1 89 ? -2.825 -2.488 21.505 1.00 69.38 89 TRP A C 1
ATOM 663 O O . TRP A 1 89 ? -3.356 -1.766 20.659 1.00 69.38 89 TRP A O 1
ATOM 673 N N . ARG A 1 90 ? -2.159 -1.997 22.560 1.00 62.62 90 ARG A N 1
ATOM 674 C CA . ARG A 1 90 ? -1.888 -0.567 22.791 1.00 62.62 90 ARG A CA 1
ATOM 675 C C . ARG A 1 90 ? -0.717 -0.119 21.918 1.00 62.62 90 ARG A C 1
ATOM 677 O O . ARG A 1 90 ? 0.351 0.219 22.418 1.00 62.62 90 ARG A O 1
ATOM 684 N N . PHE A 1 91 ? -0.895 -0.161 20.606 1.00 64.06 91 PHE A N 1
ATOM 685 C CA . PHE A 1 91 ? 0.056 0.478 19.709 1.00 64.06 91 PHE A CA 1
ATOM 686 C C . PHE A 1 91 ? -0.009 1.995 19.890 1.00 64.06 91 PHE A C 1
ATOM 688 O O . PHE A 1 91 ? -1.085 2.555 20.124 1.00 64.06 91 PHE A O 1
ATOM 695 N N . TRP A 1 92 ? 1.137 2.664 19.747 1.00 64.19 92 TRP A N 1
ATOM 696 C CA . TRP A 1 92 ? 1.159 4.103 19.513 1.00 64.19 92 TRP A CA 1
ATOM 697 C C . TRP A 1 92 ? 0.405 4.368 18.224 1.00 64.19 92 TRP A C 1
ATOM 699 O O . TRP A 1 92 ? 0.890 4.063 17.140 1.00 64.19 92 TRP A O 1
ATOM 709 N N . HIS A 1 93 ? -0.817 4.869 18.359 1.00 65.06 93 HIS A N 1
ATOM 710 C CA . HIS A 1 93 ? -1.632 5.230 17.220 1.00 65.06 93 HIS A CA 1
ATOM 711 C C . HIS A 1 93 ? -1.028 6.516 16.659 1.00 65.06 93 HIS A C 1
ATOM 713 O O . HIS A 1 93 ? -1.145 7.557 17.315 1.00 65.06 93 HIS A O 1
ATOM 719 N N . PRO A 1 94 ? -0.374 6.496 15.483 1.00 62.34 94 PRO A N 1
ATOM 720 C CA . PRO A 1 94 ? 0.096 7.738 14.911 1.00 62.34 94 PRO A CA 1
ATOM 721 C C . PRO A 1 94 ? -1.161 8.546 14.614 1.00 62.34 94 PRO A C 1
ATOM 723 O O . PRO A 1 94 ? -2.040 8.097 13.866 1.00 62.34 94 PRO A O 1
ATOM 726 N N . HIS A 1 95 ? -1.289 9.723 15.225 1.00 66.75 95 HIS A N 1
ATOM 727 C CA . HIS A 1 95 ? -2.264 10.681 14.738 1.00 66.75 95 HIS A CA 1
ATOM 728 C C . HIS A 1 95 ? -1.958 10.877 13.256 1.00 66.75 95 HIS A C 1
ATOM 730 O O . HIS A 1 95 ? -0.849 11.281 12.921 1.00 66.75 95 HIS A O 1
ATOM 736 N N . ARG A 1 96 ? -2.949 10.618 12.388 1.00 85.38 96 ARG A N 1
ATOM 737 C CA . ARG A 1 96 ? -2.873 10.815 10.930 1.00 85.38 96 ARG A CA 1
ATOM 738 C C . ARG A 1 96 ? -2.263 9.645 10.143 1.00 85.38 96 ARG A C 1
ATOM 740 O O . ARG A 1 96 ? -1.847 9.864 9.009 1.00 85.38 96 ARG A O 1
ATOM 747 N N . LEU A 1 97 ? -2.254 8.407 10.644 1.00 90.25 97 LEU A N 1
ATOM 748 C CA . LEU A 1 97 ? -1.890 7.240 9.816 1.00 90.25 97 LEU A CA 1
ATOM 749 C C . LEU A 1 97 ? -2.764 7.143 8.552 1.00 90.25 97 LEU A C 1
ATOM 751 O O . LEU A 1 97 ? -2.269 6.814 7.476 1.00 90.25 97 LEU A O 1
ATOM 755 N N . SER A 1 98 ? -4.044 7.511 8.657 1.00 93.94 98 SER A N 1
ATOM 756 C CA . SER A 1 98 ? -4.940 7.600 7.496 1.00 93.94 98 SER A CA 1
ATOM 757 C C . SER A 1 98 ? -4.420 8.533 6.393 1.00 93.94 98 SER A C 1
ATOM 759 O O . SER A 1 98 ? -4.569 8.223 5.213 1.00 93.94 98 SER A O 1
ATOM 761 N N . TRP A 1 99 ? -3.769 9.641 6.759 1.00 94.94 99 TRP A N 1
ATOM 762 C CA . TRP A 1 99 ? -3.160 10.568 5.803 1.00 94.94 99 TRP A CA 1
ATOM 763 C C . TRP A 1 99 ? -1.926 9.983 5.134 1.00 94.94 99 TRP A C 1
ATOM 765 O O . TRP A 1 99 ? -1.750 10.188 3.940 1.00 94.94 99 TRP A O 1
ATOM 775 N N . HIS A 1 100 ? -1.107 9.224 5.864 1.00 94.19 100 HIS A N 1
ATOM 776 C CA . HIS A 1 100 ? 0.061 8.568 5.280 1.00 94.19 100 HIS A CA 1
ATOM 777 C C . HIS A 1 100 ? -0.369 7.502 4.266 1.00 94.19 100 HIS A C 1
ATOM 779 O O . HIS A 1 100 ? 0.145 7.471 3.154 1.00 94.19 100 HIS A O 1
ATOM 785 N N . LEU A 1 101 ? -1.387 6.696 4.591 1.00 95.31 101 LEU A N 1
ATOM 786 C CA . LEU A 1 101 ? -1.990 5.750 3.643 1.00 95.31 101 LEU A CA 1
ATOM 787 C C . LEU A 1 101 ? -2.599 6.455 2.425 1.00 95.31 101 LEU A C 1
ATOM 789 O O . LEU A 1 101 ? -2.432 5.983 1.305 1.00 95.31 101 LEU A O 1
ATOM 793 N N . GLY A 1 102 ? -3.259 7.598 2.631 1.00 96.44 102 GLY A N 1
ATOM 794 C CA . GLY A 1 102 ? -3.742 8.444 1.540 1.00 96.44 102 GLY A CA 1
ATOM 795 C C . GLY A 1 102 ? -2.605 8.976 0.662 1.00 96.44 102 GLY A C 1
ATOM 796 O O . GLY A 1 102 ? -2.707 8.933 -0.558 1.00 96.44 102 GLY A O 1
ATOM 797 N N . ALA A 1 103 ? -1.496 9.414 1.260 1.00 94.88 103 ALA A N 1
ATOM 798 C CA . ALA A 1 103 ? -0.316 9.864 0.530 1.00 94.88 103 ALA A CA 1
ATOM 799 C C . ALA A 1 103 ? 0.334 8.721 -0.262 1.00 94.88 103 ALA A C 1
ATOM 801 O O . ALA A 1 103 ? 0.648 8.911 -1.431 1.00 94.88 103 ALA A O 1
ATOM 802 N N . ALA A 1 104 ? 0.462 7.523 0.320 1.00 94.88 104 ALA A N 1
ATOM 803 C CA . ALA A 1 104 ? 0.914 6.339 -0.410 1.00 94.88 104 ALA A CA 1
ATOM 804 C C . ALA A 1 104 ? -0.011 6.006 -1.583 1.00 94.88 104 ALA A C 1
ATOM 806 O O . ALA A 1 104 ? 0.469 5.757 -2.683 1.00 94.88 104 ALA A O 1
ATOM 807 N N . PHE A 1 105 ? -1.331 6.064 -1.383 1.00 96.31 105 PHE A N 1
ATOM 808 C CA . PHE A 1 105 ? -2.276 5.911 -2.484 1.00 96.31 105 PHE A CA 1
ATOM 809 C C . PHE A 1 105 ? -2.015 6.931 -3.598 1.00 96.31 105 PHE A C 1
ATOM 811 O O . PHE A 1 105 ? -1.965 6.532 -4.750 1.00 96.31 105 PHE A O 1
ATOM 818 N N . LEU A 1 106 ? -1.799 8.212 -3.285 1.00 95.19 106 LEU A N 1
ATOM 819 C CA . LEU A 1 106 ? -1.528 9.244 -4.296 1.00 95.19 106 LEU A CA 1
ATOM 820 C C . LEU A 1 106 ? -0.185 9.042 -5.012 1.00 95.19 106 LEU A C 1
ATOM 822 O O . LEU A 1 106 ? -0.117 9.174 -6.234 1.00 95.19 106 LEU A O 1
ATOM 826 N N . VAL A 1 107 ? 0.865 8.683 -4.268 1.00 92.75 107 VAL A N 1
ATOM 827 C CA . VAL A 1 107 ? 2.186 8.337 -4.818 1.00 92.75 107 VA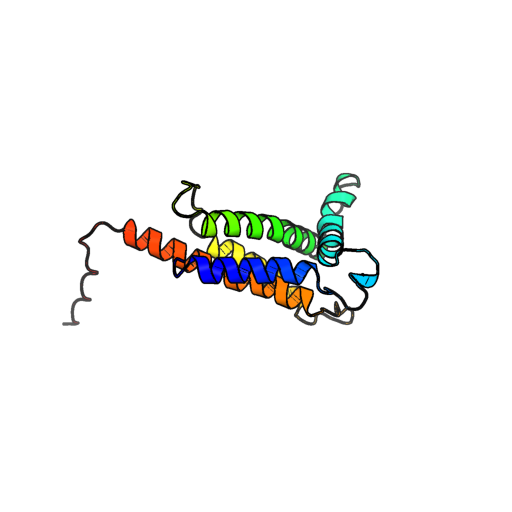L A CA 1
ATOM 828 C C . VAL A 1 107 ? 2.077 7.181 -5.807 1.00 92.75 107 VAL A C 1
ATOM 830 O O . VAL A 1 107 ? 2.773 7.188 -6.818 1.00 92.75 107 VAL A O 1
ATOM 833 N N . ASN A 1 108 ? 1.186 6.225 -5.551 1.00 92.06 108 ASN A N 1
ATOM 834 C CA . ASN A 1 108 ? 0.934 5.104 -6.448 1.00 92.06 108 ASN A CA 1
ATOM 835 C C . ASN A 1 108 ? -0.010 5.489 -7.602 1.00 92.06 108 ASN A C 1
ATOM 837 O O . ASN A 1 108 ? 0.280 5.260 -8.769 1.00 92.06 108 ASN A O 1
ATOM 841 N N . ALA A 1 109 ? -1.097 6.201 -7.328 1.00 92.75 109 ALA A N 1
ATOM 842 C CA . ALA A 1 109 ? -2.059 6.621 -8.342 1.00 92.75 109 ALA A CA 1
ATOM 843 C C . ALA A 1 109 ? -1.432 7.473 -9.457 1.00 92.75 109 ALA A C 1
ATOM 845 O O . ALA A 1 109 ? -1.925 7.456 -10.582 1.00 92.75 109 ALA A O 1
ATOM 846 N N . GLN A 1 110 ? -0.324 8.173 -9.192 1.00 89.69 110 GLN A N 1
ATOM 847 C CA . GLN A 1 110 ? 0.367 8.938 -10.231 1.00 89.69 110 GLN A CA 1
ATOM 848 C C . GLN A 1 110 ? 0.811 8.079 -11.427 1.00 89.69 110 GLN A C 1
ATOM 850 O O . GLN A 1 110 ? 0.894 8.605 -12.533 1.00 89.69 110 GLN A O 1
ATOM 855 N N . TRP A 1 111 ? 1.116 6.791 -11.214 1.00 86.69 111 TRP A N 1
ATOM 856 C CA . TRP A 1 111 ? 1.566 5.889 -12.278 1.00 86.69 111 TRP A CA 1
ATOM 857 C C . TRP A 1 111 ? 0.429 5.536 -13.241 1.00 86.69 111 TRP A C 1
ATOM 859 O O . TRP A 1 111 ? 0.684 5.138 -14.370 1.00 86.69 111 TRP A O 1
ATOM 869 N N . MET A 1 112 ? -0.824 5.737 -12.820 1.00 88.56 112 MET A N 1
ATOM 870 C CA . MET A 1 112 ? -2.009 5.581 -13.667 1.00 88.56 112 MET A CA 1
ATOM 871 C C . MET A 1 112 ? -2.180 6.745 -14.645 1.00 88.56 112 MET A C 1
ATOM 873 O O . MET A 1 112 ? -2.978 6.643 -15.576 1.00 88.56 112 MET A O 1
ATOM 877 N N . TRP A 1 113 ? -1.489 7.869 -14.418 1.00 84.62 113 TRP A N 1
ATOM 878 C CA . TRP A 1 113 ? -1.606 9.031 -15.282 1.00 84.62 113 TRP A CA 1
ATOM 879 C C . TRP A 1 113 ? -0.632 8.931 -16.464 1.00 84.62 113 TRP A C 1
ATOM 881 O O . TRP A 1 113 ? 0.578 8.823 -16.246 1.00 84.62 113 TRP A O 1
ATOM 891 N N . PRO A 1 114 ? -1.120 9.051 -17.709 1.00 70.12 114 PRO A N 1
ATOM 892 C CA . PRO A 1 114 ? -0.280 9.117 -18.898 1.00 70.12 114 PRO A CA 1
ATOM 893 C C . PRO A 1 114 ? 0.797 10.205 -18.786 1.00 70.12 114 PRO A C 1
ATOM 895 O O . PRO A 1 114 ? 0.476 11.393 -18.712 1.00 70.12 114 PRO A O 1
ATOM 898 N N . ARG A 1 115 ? 2.082 9.843 -18.815 1.00 67.81 115 ARG A N 1
ATOM 899 C CA . ARG A 1 115 ? 3.186 10.809 -18.962 1.00 67.81 115 ARG A CA 1
ATOM 900 C C . ARG A 1 115 ? 4.110 10.375 -20.103 1.00 67.81 115 ARG A C 1
ATOM 902 O O . ARG A 1 115 ? 5.155 9.782 -19.873 1.00 67.81 115 ARG A O 1
ATOM 909 N N . GLY A 1 116 ? 3.724 10.698 -21.338 1.00 65.12 116 GLY A N 1
ATOM 910 C CA . GLY A 1 116 ? 4.536 10.448 -22.538 1.00 65.12 116 GLY A CA 1
ATOM 911 C C . GLY A 1 116 ? 4.397 9.036 -23.127 1.00 65.12 116 GLY A C 1
ATOM 912 O O . GLY A 1 116 ? 3.411 8.352 -22.880 1.00 65.12 116 GLY A O 1
ATOM 913 N N . GLY A 1 117 ? 5.371 8.630 -23.954 1.00 53.25 117 GLY A N 1
ATOM 914 C CA . GLY A 1 117 ? 5.327 7.397 -24.762 1.00 53.25 117 GLY A CA 1
ATOM 915 C C . GLY A 1 117 ? 5.650 6.091 -24.025 1.00 53.25 117 GLY A C 1
ATOM 916 O O . GLY A 1 117 ? 5.469 5.022 -24.595 1.00 53.25 117 GLY A O 1
ATOM 917 N N . ALA A 1 118 ? 6.098 6.161 -22.771 1.00 53.03 118 ALA A N 1
ATOM 918 C CA . ALA A 1 118 ? 6.340 4.997 -21.921 1.00 53.03 118 ALA A CA 1
ATOM 919 C C . ALA A 1 118 ? 5.181 4.847 -20.929 1.00 53.03 118 ALA A C 1
ATOM 921 O O . ALA A 1 118 ? 5.294 5.185 -19.750 1.00 53.03 118 ALA A O 1
ATOM 922 N N . PHE A 1 119 ? 4.033 4.398 -21.428 1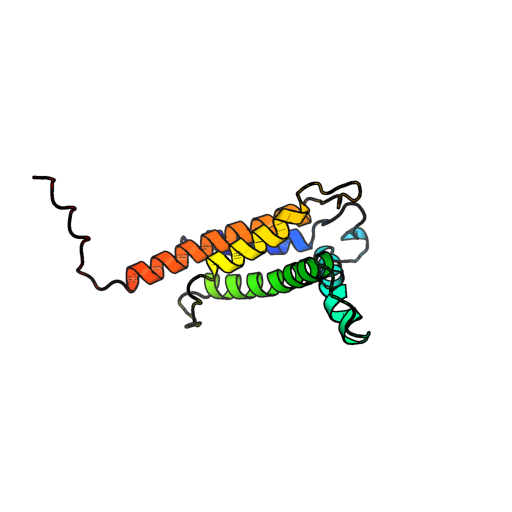.00 63.97 119 PHE A N 1
ATOM 923 C CA . PHE A 1 119 ? 2.971 3.926 -20.550 1.00 63.97 119 PHE A CA 1
ATOM 924 C C . PHE A 1 119 ? 3.449 2.635 -19.890 1.00 63.97 119 PHE A C 1
ATOM 926 O O . PHE A 1 119 ? 3.779 1.679 -20.588 1.00 63.97 119 PHE A O 1
ATOM 933 N N . LEU A 1 120 ? 3.464 2.589 -18.557 1.00 67.00 120 LEU A N 1
ATOM 934 C CA . LEU A 1 120 ? 3.373 1.296 -17.890 1.00 67.00 120 LEU A CA 1
ATOM 935 C C . LEU A 1 120 ? 1.996 0.751 -18.276 1.00 67.00 120 LEU A C 1
ATOM 937 O O . LEU A 1 120 ? 0.985 1.387 -17.973 1.00 67.00 120 LEU A O 1
ATOM 941 N N . ASP A 1 121 ? 1.945 -0.356 -19.017 1.00 83.12 121 ASP A N 1
ATOM 942 C CA . ASP A 1 121 ? 0.682 -1.002 -19.385 1.00 83.12 121 ASP A CA 1
ATOM 943 C C . ASP A 1 121 ? 0.127 -1.714 -18.143 1.00 83.12 121 ASP A C 1
ATOM 945 O O . ASP A 1 121 ? 0.261 -2.927 -17.968 1.00 83.12 121 ASP A O 1
ATOM 949 N N . LEU A 1 122 ? -0.380 -0.904 -17.208 1.00 88.69 122 LEU A N 1
ATOM 950 C CA . LEU A 1 122 ? -0.811 -1.319 -15.881 1.00 88.69 122 LEU A CA 1
ATOM 951 C C . LEU A 1 122 ? -2.017 -2.253 -15.983 1.00 88.69 122 LEU A C 1
ATOM 953 O O . LEU A 1 122 ? -2.984 -2.012 -16.706 1.00 88.69 122 LEU A O 1
ATOM 957 N N . ARG A 1 123 ? -1.980 -3.324 -15.199 1.00 92.06 123 ARG A N 1
ATOM 958 C CA . ARG A 1 123 ? -2.985 -4.389 -15.201 1.00 92.06 123 ARG A CA 1
ATOM 959 C C . ARG A 1 123 ? -3.774 -4.414 -13.896 1.00 92.06 123 ARG A C 1
ATOM 961 O O . ARG A 1 123 ? -3.546 -3.636 -12.969 1.00 92.06 123 ARG A O 1
ATOM 968 N N . ALA A 1 124 ? -4.751 -5.319 -13.835 1.00 92.69 124 ALA A N 1
ATOM 969 C CA . ALA A 1 124 ? -5.710 -5.418 -12.736 1.00 92.69 124 ALA A CA 1
ATOM 970 C C . ALA A 1 124 ? -5.048 -5.490 -11.349 1.00 92.69 124 ALA A C 1
ATOM 972 O O . ALA A 1 124 ? -5.565 -4.883 -10.410 1.00 92.69 124 ALA A O 1
ATOM 973 N N . GLY A 1 125 ? -3.898 -6.166 -11.222 1.00 93.31 125 GLY A N 1
ATOM 974 C CA . GLY A 1 125 ? -3.152 -6.245 -9.966 1.00 93.31 125 GLY A CA 1
ATOM 975 C C . GLY A 1 125 ? -2.747 -4.870 -9.445 1.00 93.31 125 GLY A C 1
ATOM 976 O O . GLY A 1 125 ? -2.979 -4.571 -8.277 1.00 93.31 125 GLY A O 1
ATOM 977 N N . TYR A 1 126 ? -2.267 -3.979 -10.315 1.00 92.88 126 TYR A N 1
ATOM 978 C CA . TYR A 1 126 ? -1.870 -2.629 -9.917 1.00 92.88 126 TYR A CA 1
ATOM 979 C C . TYR A 1 126 ? -3.042 -1.801 -9.376 1.00 92.88 126 TYR A C 1
ATOM 981 O O . TYR A 1 126 ? -2.937 -1.147 -8.332 1.00 92.88 126 TYR A O 1
ATOM 989 N N . TYR A 1 127 ? -4.180 -1.833 -10.074 1.00 94.81 127 TYR A N 1
ATOM 990 C CA . TYR A 1 127 ? -5.369 -1.079 -9.674 1.00 94.81 127 TYR A CA 1
ATOM 991 C C . TYR A 1 127 ? -5.953 -1.602 -8.365 1.00 94.81 127 TYR A C 1
ATOM 993 O O . TYR A 1 127 ? -6.318 -0.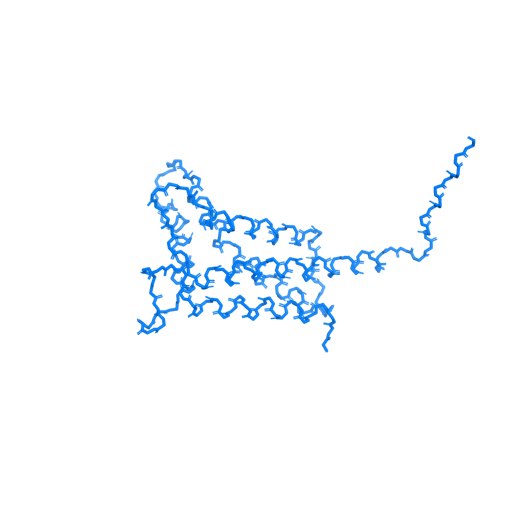809 -7.495 1.00 94.81 127 TYR A O 1
ATOM 1001 N N . LEU A 1 128 ? -6.003 -2.926 -8.196 1.00 96.25 128 LEU A N 1
ATOM 1002 C CA . LEU A 1 128 ? -6.525 -3.555 -6.987 1.00 96.25 128 LEU A CA 1
ATOM 1003 C C . LEU A 1 128 ? -5.616 -3.282 -5.782 1.00 96.25 128 LEU A C 1
ATOM 1005 O O . LEU A 1 128 ? -6.097 -2.917 -4.705 1.00 96.25 128 LEU A O 1
ATOM 1009 N N . TRP A 1 129 ? -4.300 -3.373 -5.994 1.00 96.38 129 TRP A N 1
ATOM 1010 C CA . TRP A 1 129 ? -3.285 -3.006 -5.015 1.00 96.38 129 TRP A CA 1
ATOM 1011 C C . TRP A 1 129 ? -3.424 -1.539 -4.609 1.00 96.38 129 TRP A C 1
ATOM 1013 O O . TRP A 1 129 ? -3.588 -1.252 -3.427 1.00 96.38 129 TRP A O 1
ATOM 1023 N N . SER A 1 130 ? -3.482 -0.608 -5.559 1.00 95.88 130 SER A N 1
ATOM 1024 C CA . SER A 1 130 ? -3.670 0.820 -5.268 1.00 95.88 130 SER A CA 1
ATOM 1025 C C . SER A 1 130 ? -4.981 1.093 -4.518 1.00 95.88 130 SER A C 1
ATOM 1027 O O . SER A 1 130 ? -4.986 1.784 -3.498 1.00 95.88 130 SER A O 1
ATOM 1029 N N . ALA A 1 131 ? -6.097 0.505 -4.958 1.00 96.44 131 ALA A N 1
ATOM 1030 C CA . ALA A 1 131 ? -7.403 0.672 -4.317 1.00 96.44 131 ALA A CA 1
ATOM 1031 C C . ALA A 1 131 ? -7.413 0.189 -2.856 1.00 96.44 131 ALA A C 1
ATOM 1033 O O . ALA A 1 131 ? -8.077 0.791 -2.005 1.00 96.44 131 ALA A O 1
ATOM 1034 N N . SER A 1 132 ? -6.640 -0.857 -2.539 1.00 97.75 132 SER A N 1
ATOM 1035 C CA . SER A 1 132 ? -6.496 -1.352 -1.167 1.00 97.75 132 SER A CA 1
ATOM 1036 C C . SER A 1 132 ? -5.999 -0.271 -0.199 1.00 97.75 132 SER A C 1
ATOM 1038 O O . SER A 1 132 ? -6.513 -0.172 0.918 1.00 97.75 132 SER A O 1
ATOM 1040 N N . PHE A 1 133 ? -5.082 0.607 -0.628 1.00 97.06 133 PHE A N 1
ATOM 1041 C CA . PHE A 1 133 ? -4.562 1.700 0.202 1.00 97.06 133 PHE A CA 1
ATOM 1042 C C . PHE A 1 133 ? -5.633 2.729 0.524 1.00 97.06 133 PHE A C 1
ATOM 1044 O O . PHE A 1 133 ? -5.766 3.135 1.679 1.00 97.06 133 PHE A O 1
ATOM 1051 N N . ALA A 1 134 ? -6.434 3.114 -0.470 1.00 96.81 134 ALA A N 1
ATOM 1052 C CA . ALA A 1 134 ? -7.539 4.043 -0.269 1.00 96.81 134 ALA A CA 1
ATOM 1053 C C . ALA A 1 134 ? -8.567 3.471 0.723 1.00 96.81 134 ALA A C 1
ATOM 1055 O O . ALA A 1 134 ? -8.990 4.152 1.661 1.00 96.81 134 ALA A O 1
ATOM 1056 N N . LEU A 1 135 ? -8.921 2.191 0.578 1.00 96.50 135 LEU A N 1
ATOM 1057 C CA . LEU A 1 135 ? -9.852 1.522 1.487 1.00 96.50 135 LEU A CA 1
ATOM 1058 C C . LEU A 1 135 ? -9.285 1.387 2.905 1.00 96.50 135 LEU A C 1
ATOM 1060 O O . LEU A 1 135 ? -10.001 1.659 3.876 1.00 96.50 135 LEU A O 1
ATOM 1064 N N . MET A 1 136 ? -8.003 1.039 3.041 1.00 96.88 136 MET A N 1
ATOM 1065 C CA . MET A 1 136 ? -7.335 0.978 4.341 1.00 96.88 136 MET A CA 1
ATOM 1066 C C . MET A 1 136 ? -7.272 2.363 4.996 1.00 96.88 136 MET A C 1
ATOM 1068 O O . MET A 1 136 ? -7.590 2.496 6.178 1.00 96.88 136 MET A O 1
ATOM 1072 N N . ALA A 1 137 ? -6.958 3.418 4.235 1.00 95.75 137 ALA A N 1
ATOM 1073 C CA . ALA A 1 137 ? -6.951 4.796 4.722 1.00 95.75 137 ALA A CA 1
ATOM 1074 C C . ALA A 1 137 ? -8.318 5.198 5.293 1.00 95.75 137 ALA A C 1
ATOM 1076 O O . ALA A 1 137 ? -8.397 5.751 6.393 1.00 95.75 137 ALA A O 1
ATOM 1077 N N . LEU A 1 138 ? -9.409 4.865 4.594 1.00 94.88 138 LEU A N 1
ATOM 1078 C CA . LEU A 1 138 ? -10.774 5.111 5.064 1.00 94.88 138 LEU A CA 1
ATOM 1079 C C . LEU A 1 138 ? -11.109 4.303 6.325 1.00 94.88 138 LEU A C 1
ATOM 1081 O O . LEU A 1 138 ? -11.738 4.835 7.247 1.00 94.88 138 LEU A O 1
ATOM 1085 N N . ALA A 1 139 ? -10.692 3.036 6.395 1.00 93.25 139 ALA A N 1
ATOM 1086 C CA . ALA 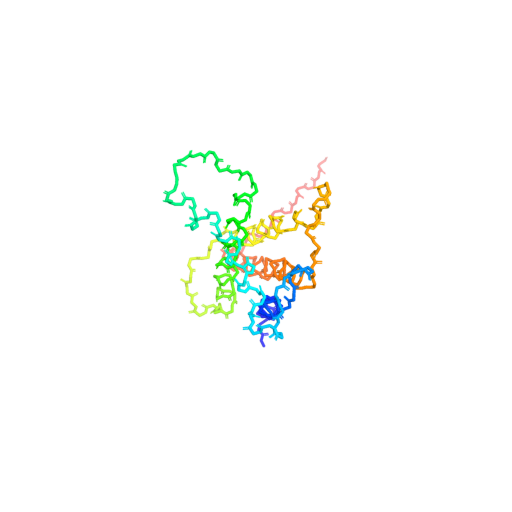A 1 139 ? -10.899 2.190 7.568 1.00 93.25 139 ALA A CA 1
ATOM 1087 C C . ALA A 1 139 ? -10.172 2.754 8.802 1.00 93.25 139 ALA A C 1
ATOM 1089 O O . ALA A 1 139 ? -10.792 2.950 9.853 1.00 93.25 139 ALA A O 1
ATOM 1090 N N . VAL A 1 140 ? -8.895 3.113 8.651 1.00 92.56 140 VAL A N 1
ATOM 1091 C CA . VAL A 1 140 ? -8.079 3.737 9.702 1.00 92.56 140 VAL A CA 1
ATOM 1092 C C . VAL A 1 140 ? -8.633 5.109 10.088 1.00 92.56 140 VAL A C 1
ATOM 1094 O O . VAL A 1 140 ? -8.747 5.406 11.273 1.00 92.56 140 VAL A O 1
ATOM 1097 N N . ARG A 1 141 ? -9.091 5.929 9.134 1.00 92.62 141 ARG A N 1
ATOM 1098 C CA . ARG A 1 141 ? -9.711 7.236 9.426 1.00 92.62 141 ARG A CA 1
ATOM 1099 C C . ARG A 1 141 ? -10.942 7.097 10.318 1.00 92.62 141 ARG A C 1
ATOM 1101 O O . ARG A 1 141 ? -11.156 7.905 11.221 1.00 92.62 141 ARG A O 1
ATOM 1108 N N . ARG A 1 142 ? -11.769 6.074 10.077 1.00 90.38 142 ARG A N 1
ATOM 1109 C CA . ARG A 1 142 ? -12.931 5.768 10.927 1.00 90.38 142 ARG A CA 1
ATOM 1110 C C . ARG A 1 142 ? -12.498 5.349 12.331 1.00 90.38 142 ARG A C 1
ATOM 1112 O O . ARG A 1 142 ? -13.168 5.723 13.292 1.00 90.38 142 ARG A O 1
ATOM 1119 N N . LEU A 1 143 ? -11.399 4.604 12.454 1.00 88.12 143 LEU A N 1
ATOM 1120 C CA . LEU A 1 143 ? -10.826 4.220 13.743 1.00 88.12 143 LEU A CA 1
ATOM 1121 C C . LEU A 1 143 ? -10.312 5.440 14.523 1.00 88.12 143 LEU A C 1
ATOM 1123 O O . LEU A 1 143 ? -10.711 5.639 15.669 1.00 88.12 143 LEU A O 1
ATOM 1127 N N . GLU A 1 144 ? -9.525 6.301 13.874 1.00 88.25 144 GLU A N 1
ATOM 1128 C CA . GLU A 1 144 ? -8.998 7.546 14.450 1.00 88.25 144 GLU A CA 1
ATOM 1129 C C . GLU A 1 144 ? -10.120 8.454 14.973 1.00 88.25 144 GLU A C 1
ATOM 1131 O O . GLU A 1 144 ? -10.046 8.946 16.098 1.00 88.25 144 GLU A O 1
ATOM 1136 N N . ARG A 1 145 ? -11.197 8.645 14.193 1.00 87.81 145 ARG A N 1
ATOM 1137 C CA . ARG A 1 145 ? -12.354 9.460 14.611 1.00 87.81 145 ARG A CA 1
ATOM 1138 C C . ARG A 1 145 ? -13.059 8.885 15.837 1.00 87.81 145 ARG A C 1
ATOM 1140 O O . ARG A 1 145 ? -13.460 9.640 16.714 1.00 87.81 145 ARG A O 1
ATOM 1147 N N . ARG A 1 146 ? -13.198 7.558 15.919 1.00 85.38 146 ARG A N 1
ATOM 1148 C CA . ARG A 1 146 ? -13.781 6.894 17.097 1.00 85.38 146 ARG A CA 1
ATOM 1149 C C . ARG A 1 146 ? -12.905 7.058 18.330 1.00 85.38 146 ARG A C 1
ATOM 1151 O O . ARG A 1 146 ? -13.439 7.224 19.418 1.00 85.38 146 ARG A O 1
ATOM 1158 N N . HIS A 1 147 ? -11.587 7.000 18.164 1.00 82.81 147 HIS A N 1
ATOM 1159 C CA . HIS A 1 147 ? -10.658 7.237 19.261 1.00 82.81 147 HIS A CA 1
ATOM 1160 C C . HIS A 1 147 ? -10.753 8.682 19.760 1.00 82.81 147 HIS A C 1
ATOM 1162 O O . HIS A 1 147 ? -10.911 8.899 20.955 1.00 82.81 147 HIS A O 1
ATOM 1168 N N . ALA A 1 148 ? -10.749 9.658 18.847 1.00 83.50 148 ALA A N 1
ATOM 1169 C CA . ALA A 1 148 ? -10.911 11.069 19.191 1.00 83.50 148 ALA A CA 1
ATOM 1170 C C . ALA A 1 148 ? -12.245 11.345 19.908 1.00 83.50 148 ALA A C 1
ATOM 1172 O O . ALA A 1 148 ? -12.254 12.042 20.913 1.00 83.50 148 ALA A O 1
ATOM 1173 N N . ALA A 1 149 ? -13.349 10.743 19.450 1.00 83.75 149 ALA A N 1
ATOM 1174 C CA . ALA A 1 149 ? -14.657 10.886 20.092 1.00 83.75 149 ALA A CA 1
ATOM 1175 C C . ALA A 1 149 ? -14.718 10.269 21.501 1.00 83.75 149 ALA A C 1
ATOM 1177 O O . ALA A 1 149 ? -15.413 10.798 22.352 1.00 83.75 149 ALA A O 1
ATOM 1178 N N . ARG A 1 150 ? -13.992 9.170 21.757 1.00 80.81 150 ARG A N 1
ATOM 1179 C CA . ARG A 1 150 ? -13.891 8.558 23.099 1.00 80.81 150 ARG A CA 1
ATOM 1180 C C . ARG A 1 150 ? -12.954 9.312 24.040 1.00 80.81 150 ARG A C 1
ATOM 1182 O O . ARG A 1 150 ? -13.071 9.162 25.246 1.00 80.81 150 ARG A O 1
ATOM 1189 N N . ALA A 1 151 ? -11.980 10.029 23.486 1.00 77.69 151 ALA A N 1
ATOM 1190 C CA . ALA A 1 151 ? -11.027 10.829 24.246 1.00 77.69 151 ALA A CA 1
ATOM 1191 C C . ALA A 1 151 ? -11.555 12.239 24.552 1.00 77.69 151 ALA A C 1
ATOM 1193 O O . ALA A 1 151 ? -10.999 12.915 25.413 1.00 77.69 151 ALA A O 1
ATOM 1194 N N . ALA A 1 152 ? -12.600 12.690 23.849 1.00 72.44 152 ALA A N 1
ATOM 1195 C CA . ALA A 1 152 ? -13.298 13.917 24.190 1.00 72.44 152 ALA A CA 1
ATOM 1196 C C . ALA A 1 152 ? -14.006 13.711 25.543 1.00 72.44 152 ALA A C 1
ATOM 1198 O O . ALA A 1 152 ? -14.812 12.787 25.648 1.00 72.44 152 ALA A O 1
ATOM 1199 N N . PRO A 1 153 ? -13.697 14.513 26.577 1.00 67.06 153 PRO A N 1
ATOM 1200 C CA . PRO A 1 153 ? -14.381 14.408 27.857 1.00 67.06 153 PRO A CA 1
ATOM 1201 C C . PRO A 1 153 ? -15.874 14.684 27.662 1.00 67.06 153 PRO A C 1
ATOM 1203 O O . PRO A 1 153 ? -16.249 15.637 26.973 1.00 67.06 153 PRO A O 1
ATOM 1206 N N . ASP A 1 154 ? -16.713 13.837 28.257 1.00 63.12 154 ASP A N 1
ATOM 1207 C CA . ASP A 1 154 ? -18.165 13.995 28.282 1.00 63.12 154 ASP A CA 1
ATOM 1208 C C . ASP A 1 154 ? -18.512 15.401 28.813 1.00 63.12 154 ASP A C 1
ATOM 1210 O O . ASP A 1 154 ? -18.374 15.658 30.007 1.00 63.12 154 ASP A O 1
ATOM 1214 N N . GLY A 1 155 ? -18.929 16.340 27.951 1.00 55.97 155 GLY A N 1
ATOM 1215 C CA . GLY A 1 155 ? -19.584 17.567 28.430 1.00 55.97 155 GLY A CA 1
ATOM 1216 C C . GLY A 1 155 ? -19.364 18.892 27.700 1.00 55.97 155 GLY A C 1
ATOM 1217 O O . GLY A 1 155 ? -20.101 19.825 28.001 1.00 55.97 155 GLY A O 1
ATOM 1218 N N . VAL A 1 156 ? -18.453 19.037 26.733 1.00 57.25 156 VAL A N 1
ATOM 1219 C CA . VAL A 1 156 ? -18.404 20.293 25.951 1.00 57.25 156 VAL A CA 1
ATOM 1220 C C . VAL A 1 156 ? -19.214 20.125 24.673 1.00 57.25 156 VAL A C 1
ATOM 1222 O O . VAL A 1 156 ? -18.683 19.817 23.606 1.00 57.25 156 VAL A O 1
ATOM 1225 N N . ALA A 1 157 ? -20.531 20.308 24.792 1.00 56.38 157 ALA A N 1
ATOM 1226 C CA . ALA A 1 157 ? -21.355 20.610 23.630 1.00 56.38 157 ALA A CA 1
ATOM 1227 C C . ALA A 1 157 ? -20.729 21.822 22.911 1.00 56.38 157 ALA A C 1
ATOM 1229 O O . ALA A 1 157 ? -20.378 22.795 23.586 1.00 56.38 157 ALA A O 1
ATOM 1230 N N . PRO A 1 158 ? -20.539 21.788 21.578 1.00 55.38 158 PRO A N 1
ATOM 1231 C CA . PRO A 1 158 ? -20.079 22.967 20.859 1.00 55.38 158 PRO A CA 1
ATOM 1232 C C . PRO A 1 158 ? -21.061 24.098 21.160 1.00 55.38 158 PRO A C 1
ATOM 1234 O O . PRO A 1 158 ? -22.262 23.941 20.932 1.00 55.38 158 PRO A O 1
ATOM 1237 N N . ALA A 1 159 ? -20.558 25.194 21.736 1.00 59.59 159 ALA A N 1
ATOM 1238 C CA . ALA A 1 159 ? -21.360 26.374 22.019 1.00 59.59 159 ALA A CA 1
ATOM 1239 C C . ALA A 1 159 ? -22.121 26.740 20.742 1.00 59.59 159 ALA A C 1
ATOM 1241 O O . ALA A 1 159 ? -21.509 26.923 19.685 1.00 59.59 159 ALA A O 1
ATOM 1242 N N . ALA A 1 160 ? -23.454 26.758 20.827 1.00 64.06 160 ALA A N 1
ATOM 1243 C CA . ALA A 1 160 ? -24.290 27.159 19.711 1.00 64.06 160 ALA A CA 1
ATOM 1244 C C . ALA A 1 160 ? -23.802 28.533 19.222 1.00 64.06 160 ALA A C 1
ATOM 1246 O O . ALA A 1 160 ? -23.534 29.400 20.062 1.00 64.06 160 ALA A O 1
ATOM 1247 N N . PRO A 1 161 ? -23.626 28.736 17.904 1.00 64.69 161 PRO A N 1
ATOM 1248 C CA . PRO A 1 161 ? -23.207 30.029 17.389 1.00 64.69 161 PRO A CA 1
ATOM 1249 C C . PRO A 1 161 ? -24.205 31.078 17.878 1.00 64.69 161 PRO A C 1
ATOM 1251 O O . PRO A 1 161 ? -25.412 30.921 17.683 1.00 64.69 161 PRO A O 1
ATOM 1254 N N . ALA A 1 162 ? -23.698 32.101 18.570 1.00 61.59 162 ALA A N 1
ATOM 1255 C CA . ALA A 1 162 ? -24.512 33.209 19.041 1.00 61.59 162 ALA A CA 1
ATOM 1256 C C . ALA A 1 162 ? -25.283 33.779 17.845 1.00 61.59 162 ALA A C 1
ATOM 1258 O O . ALA A 1 162 ? -24.687 34.079 16.807 1.00 61.59 162 ALA A O 1
ATOM 1259 N N . ALA A 1 163 ? -26.608 33.853 17.975 1.00 57.84 163 ALA A N 1
ATOM 1260 C CA . ALA A 1 163 ? -27.448 34.441 16.947 1.00 57.84 163 ALA A CA 1
ATOM 1261 C C . ALA A 1 163 ? -26.981 35.887 16.692 1.00 57.84 163 ALA A C 1
ATOM 1263 O O . ALA A 1 163 ? -26.677 36.594 17.659 1.00 57.84 163 ALA A O 1
ATOM 1264 N N . PRO A 1 164 ? -26.876 36.317 15.424 1.00 68.56 164 PRO A N 1
ATOM 1265 C CA . PRO A 1 164 ? -26.517 37.692 15.110 1.00 68.56 164 PRO A CA 1
ATOM 1266 C C . PRO A 1 164 ? -27.565 38.646 15.700 1.00 68.56 164 PRO A C 1
ATOM 1268 O O . PRO A 1 164 ? -28.765 38.390 15.577 1.00 68.56 164 PRO A O 1
ATOM 1271 N N . ALA A 1 165 ? -27.079 39.690 16.378 1.00 74.44 165 ALA A N 1
ATOM 1272 C CA . ALA A 1 165 ? -27.876 40.778 16.944 1.00 74.44 165 ALA A CA 1
ATOM 1273 C C . ALA A 1 165 ? -28.394 41.732 15.861 1.00 74.44 165 ALA A C 1
ATOM 1275 O O . ALA A 1 165 ? -27.693 41.885 14.832 1.00 74.44 165 ALA A O 1
#

Sequence (165 aa):
MDRVKLPAAGALALFLVAWFLPVEADASTLSDGVLPGWQALMVALGPVTQHAFAELDLITIRELLMAMSALSNVMMAYAAVLALAWPRWRFWHPHRLSWHLGAAFLVNAQWMWPRGGAFLDLRAGYYLWSASFALMALAVRRLERRHAARAAPDGVAPAAPAAPA

pLDDT: mean 83.02, std 13.07, range [49.53, 97.75]

Secondary structure (DSSP, 8-state):
--TTHHHHHHHHHHHHHHTTS-SBTTS--GGGTS-HHHHHHHHHHHHHHHHTTS------HHHHHHHHHHHHHHHHHHHHHHHHHTTTS-----TTHHHHHHHHHHHHHGGGS--SS----B-HHHHHHHHHHHHHHHHHHHHHHHHHHHHS-TT-PPPPPPPP-